Protein AF-A0A2P6QM92-F1 (afdb_monomer_lite)

Radius of gyration: 19.06 Å; chains: 1; bounding box: 44×35×55 Å

Sequence (120 aa):
MAFITDALGQVYQLAPFLLGLIIPDGPPLGATLTAKTEFLVSELLLPVFFFLIGNSVNVFLIDDWTKFAKLQIIILVLFVTKIVGVTVAGLYCKISLKNSLSLSMIMSIYEGYNRAYYLS

Structure (mmCIF, N/CA/C/O backbone):
data_AF-A0A2P6QM92-F1
#
_entry.id   AF-A0A2P6QM92-F1
#
loop_
_atom_site.group_PDB
_atom_site.id
_atom_site.type_symbol
_atom_site.label_atom_id
_atom_site.label_alt_id
_atom_site.label_comp_id
_atom_site.label_asym_id
_atom_site.label_entity_id
_atom_site.label_seq_id
_atom_site.pdbx_PDB_ins_code
_atom_site.Cartn_x
_atom_site.Cartn_y
_atom_site.Cartn_z
_atom_site.occupancy
_atom_site.B_iso_or_equiv
_atom_site.auth_seq_id
_atom_site.auth_comp_id
_atom_site.auth_asym_id
_atom_site.auth_atom_id
_atom_site.pdbx_PDB_model_num
ATOM 1 N N . MET A 1 1 ? 12.246 -26.755 2.055 1.00 48.28 1 MET A N 1
ATOM 2 C CA . MET A 1 1 ? 12.222 -25.284 2.198 1.00 48.28 1 MET A CA 1
ATOM 3 C C . MET A 1 1 ? 10.975 -24.653 1.586 1.00 48.28 1 MET A C 1
ATOM 5 O O . MET A 1 1 ? 10.389 -23.840 2.273 1.00 48.28 1 MET A O 1
ATOM 9 N N . ALA A 1 2 ? 10.493 -25.082 0.409 1.00 55.09 2 ALA A N 1
ATOM 10 C CA . ALA A 1 2 ? 9.234 -24.581 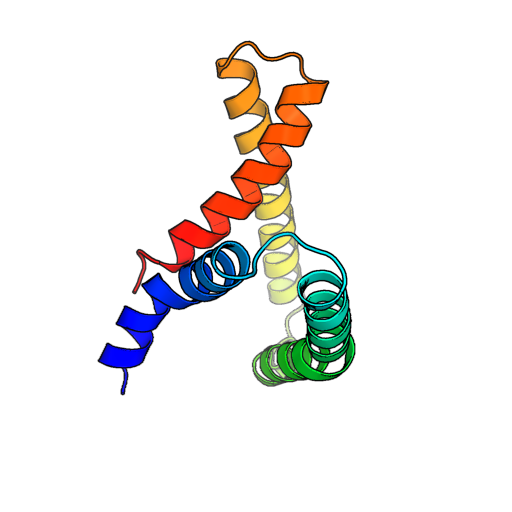-0.175 1.00 55.09 2 ALA A CA 1
ATOM 11 C C . ALA A 1 2 ? 7.991 -24.771 0.725 1.00 55.09 2 ALA A C 1
ATOM 13 O O . ALA A 1 2 ? 7.266 -23.821 0.959 1.00 55.09 2 ALA A O 1
ATOM 14 N N . PHE A 1 3 ? 7.824 -25.939 1.359 1.00 59.09 3 PHE A N 1
ATOM 15 C CA . PHE A 1 3 ? 6.641 -26.232 2.192 1.00 59.09 3 PHE A CA 1
ATOM 16 C C . PHE A 1 3 ? 6.479 -25.319 3.422 1.00 59.09 3 PHE A C 1
ATOM 18 O O . PHE A 1 3 ? 5.369 -25.032 3.856 1.00 59.09 3 PHE A O 1
ATOM 25 N N . ILE A 1 4 ? 7.599 -24.864 3.995 1.00 57.50 4 ILE A N 1
ATOM 26 C CA . ILE A 1 4 ? 7.590 -23.924 5.123 1.00 57.50 4 ILE A CA 1
ATOM 27 C C . ILE A 1 4 ? 7.272 -22.523 4.588 1.00 57.50 4 ILE A C 1
ATOM 29 O O . ILE A 1 4 ? 6.508 -21.804 5.212 1.00 57.50 4 ILE A O 1
ATOM 33 N N . THR A 1 5 ? 7.791 -22.158 3.411 1.00 58.56 5 THR A N 1
ATOM 34 C CA . THR A 1 5 ? 7.496 -20.883 2.742 1.00 58.56 5 THR A CA 1
ATOM 35 C C . THR A 1 5 ? 6.032 -20.761 2.309 1.00 58.56 5 THR A C 1
ATOM 37 O O . THR A 1 5 ? 5.462 -19.699 2.518 1.00 58.56 5 THR A O 1
ATOM 40 N N . ASP A 1 6 ? 5.401 -21.819 1.792 1.00 58.41 6 ASP A N 1
ATOM 41 C CA . ASP A 1 6 ? 3.987 -21.795 1.373 1.00 58.41 6 ASP A CA 1
ATOM 42 C C . ASP A 1 6 ? 3.037 -21.751 2.585 1.00 58.41 6 ASP A C 1
ATOM 44 O O . ASP A 1 6 ? 2.101 -20.952 2.622 1.00 58.41 6 ASP A O 1
ATOM 48 N N . ALA A 1 7 ? 3.340 -22.510 3.649 1.00 60.09 7 ALA A N 1
ATOM 49 C CA . ALA A 1 7 ? 2.600 -22.435 4.912 1.00 60.09 7 ALA A CA 1
ATOM 50 C C . ALA A 1 7 ? 2.773 -21.073 5.614 1.00 60.09 7 ALA A C 1
ATOM 52 O O . ALA A 1 7 ? 1.832 -20.550 6.209 1.00 60.09 7 ALA A O 1
ATOM 53 N N . LEU A 1 8 ? 3.963 -20.469 5.522 1.00 55.72 8 LEU A N 1
ATOM 54 C CA . LEU A 1 8 ? 4.211 -19.098 5.968 1.00 55.72 8 LEU A CA 1
ATOM 55 C C . LEU A 1 8 ? 3.576 -18.066 5.033 1.00 55.72 8 LEU A C 1
ATOM 57 O O . LEU A 1 8 ? 3.242 -16.983 5.502 1.00 55.72 8 LEU A O 1
ATOM 61 N N . GLY A 1 9 ? 3.355 -18.392 3.759 1.00 55.56 9 GLY A N 1
ATOM 62 C CA . GLY A 1 9 ? 2.632 -17.567 2.796 1.00 55.56 9 GLY A CA 1
ATOM 63 C C . GLY A 1 9 ? 1.247 -17.206 3.312 1.00 55.56 9 GLY A C 1
ATOM 64 O O . GLY A 1 9 ? 0.883 -16.043 3.219 1.00 55.56 9 GLY A O 1
ATOM 65 N N . GLN A 1 10 ? 0.567 -18.157 3.973 1.00 56.25 10 GLN A N 1
ATOM 66 C CA . GLN A 1 10 ? -0.698 -17.976 4.699 1.00 56.25 10 GLN A CA 1
ATOM 67 C C . GLN A 1 10 ? -0.579 -17.521 6.167 1.00 56.25 10 GLN A C 1
ATOM 69 O O . GLN A 1 10 ? -1.575 -17.431 6.882 1.00 56.25 10 GLN A O 1
ATOM 74 N N . VAL A 1 11 ? 0.605 -17.221 6.689 1.00 59.09 11 VAL A N 1
ATOM 75 C CA . VAL A 1 11 ? 0.760 -16.754 8.086 1.00 59.09 11 VAL A CA 1
ATOM 76 C C . VAL A 1 11 ? 1.512 -15.423 8.178 1.00 59.09 11 VAL A C 1
ATOM 78 O 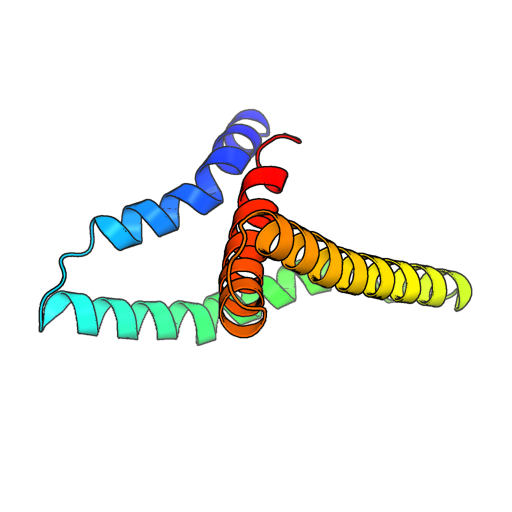O . VAL A 1 11 ? 1.340 -14.697 9.155 1.00 59.09 11 VAL A O 1
ATOM 81 N N . TYR A 1 12 ? 2.245 -15.026 7.134 1.00 63.78 12 TYR A N 1
ATOM 82 C CA . TYR A 1 12 ? 3.075 -13.816 7.049 1.00 63.78 12 TYR A CA 1
ATOM 83 C C . TYR A 1 12 ? 2.347 -12.531 7.440 1.00 63.78 12 TYR A C 1
ATOM 85 O O . TYR A 1 12 ? 2.884 -11.613 8.045 1.00 63.78 12 TYR A O 1
ATOM 93 N N . GLN A 1 13 ? 1.094 -12.483 7.071 1.00 63.97 13 GLN A N 1
ATOM 94 C CA . GLN A 1 13 ? 0.202 -11.359 7.160 1.00 63.97 13 GLN A CA 1
ATOM 95 C C . GLN A 1 13 ? -0.558 -11.448 8.505 1.00 63.97 13 GLN A C 1
ATOM 97 O O . GLN A 1 13 ? -0.796 -10.425 9.152 1.00 63.97 13 GLN A O 1
ATOM 102 N N . LEU A 1 14 ? -0.890 -12.656 8.994 1.00 68.62 14 LEU A N 1
ATOM 103 C CA . LEU A 1 14 ? -1.563 -12.898 10.290 1.00 68.62 14 LEU A CA 1
ATOM 104 C C . LEU A 1 14 ? -0.624 -12.681 11.481 1.00 68.62 14 LEU A C 1
ATOM 106 O O . LEU A 1 14 ? -1.063 -12.232 12.537 1.00 68.62 14 LEU A O 1
ATOM 110 N N . ALA A 1 15 ? 0.669 -12.940 11.308 1.00 70.31 15 ALA A N 1
ATOM 111 C CA . ALA A 1 15 ? 1.692 -12.762 12.330 1.00 70.31 15 ALA A CA 1
ATOM 112 C C . ALA A 1 15 ? 1.795 -11.317 12.869 1.00 70.31 15 ALA A C 1
ATOM 114 O O . ALA A 1 15 ? 1.701 -11.154 14.084 1.00 70.31 15 ALA A O 1
ATOM 115 N N . PRO A 1 16 ? 1.923 -10.256 12.044 1.00 75.44 16 PRO A N 1
ATOM 116 C CA . PRO A 1 16 ? 1.936 -8.879 12.540 1.00 75.44 16 PRO A CA 1
ATOM 117 C C . PRO A 1 16 ? 0.587 -8.445 13.126 1.00 75.44 16 PRO A C 1
ATOM 119 O O . PRO A 1 16 ? 0.566 -7.629 14.044 1.00 75.44 16 PRO A O 1
ATOM 122 N N . PHE A 1 17 ? -0.530 -9.016 12.661 1.00 77.25 17 PHE A N 1
ATOM 123 C CA . PHE A 1 17 ? -1.849 -8.769 13.252 1.00 77.25 17 PHE A CA 1
ATOM 124 C C . PHE A 1 17 ? -1.952 -9.341 14.675 1.00 77.25 17 PHE A C 1
ATOM 126 O O . PHE A 1 17 ? -2.344 -8.635 15.601 1.00 77.25 17 PHE A O 1
ATOM 133 N N . LEU A 1 18 ? -1.539 -10.596 14.871 1.00 80.75 18 LEU A N 1
ATOM 134 C CA . LEU A 1 18 ? -1.505 -11.237 16.188 1.00 80.75 18 LEU A CA 1
ATOM 135 C C . LEU A 1 18 ? -0.481 -10.573 17.115 1.00 80.75 18 LEU A C 1
ATOM 137 O O . LEU A 1 18 ? -0.774 -10.360 18.287 1.00 80.75 18 LEU A O 1
ATOM 141 N N . LEU A 1 19 ? 0.689 -10.197 16.591 1.00 79.00 19 LEU A N 1
ATOM 142 C CA . LEU A 1 19 ? 1.697 -9.440 17.333 1.00 79.00 19 LEU A CA 1
ATOM 143 C C . LEU A 1 19 ? 1.125 -8.096 17.810 1.00 79.00 19 LEU A C 1
ATOM 145 O O . LEU A 1 19 ? 1.288 -7.754 18.975 1.00 79.00 19 LEU A O 1
ATOM 149 N N . GLY A 1 20 ? 0.404 -7.385 16.935 1.00 78.88 20 GLY A N 1
ATOM 150 C CA . GLY A 1 20 ? -0.316 -6.150 17.252 1.00 78.88 20 GLY A CA 1
ATOM 151 C C . GLY A 1 20 ? -1.363 -6.319 18.354 1.00 78.88 20 GLY A C 1
ATOM 152 O O . GLY A 1 20 ? -1.476 -5.457 19.214 1.00 78.88 20 GLY A O 1
ATOM 153 N N . LEU A 1 21 ? -2.086 -7.443 18.360 1.00 80.69 21 LEU A N 1
ATOM 154 C CA . LEU A 1 21 ? -3.131 -7.747 19.345 1.00 80.69 21 LEU A CA 1
ATOM 155 C C . LEU A 1 21 ? -2.576 -8.171 20.717 1.00 80.69 21 LEU A C 1
ATOM 157 O O . LEU A 1 21 ? -3.216 -7.944 21.740 1.00 80.69 21 LEU A O 1
ATOM 161 N N . ILE A 1 22 ? -1.405 -8.815 20.744 1.00 82.62 22 ILE A N 1
ATOM 162 C CA . ILE A 1 22 ? -0.736 -9.252 21.981 1.00 82.62 22 ILE A CA 1
ATOM 163 C C . ILE A 1 22 ? -0.101 -8.065 22.718 1.00 82.62 22 ILE A C 1
ATOM 165 O O . ILE A 1 22 ? 0.105 -8.140 23.931 1.00 82.62 22 ILE A O 1
ATOM 169 N N . ILE A 1 23 ? 0.216 -6.977 22.011 1.00 78.00 23 ILE A N 1
ATOM 170 C CA . ILE A 1 23 ? 0.772 -5.765 22.614 1.00 78.00 23 ILE A CA 1
ATOM 171 C C . ILE A 1 23 ? -0.330 -5.100 23.453 1.00 78.00 23 ILE A C 1
ATOM 173 O O . ILE A 1 23 ? -1.328 -4.649 22.898 1.00 78.00 23 ILE A O 1
ATOM 177 N N . PRO A 1 24 ? -0.181 -5.035 24.788 1.00 74.00 24 PRO A N 1
ATOM 178 C CA . PRO A 1 24 ? -1.206 -4.460 25.642 1.00 74.00 24 PRO A CA 1
ATOM 179 C C . PRO A 1 24 ? -1.308 -2.948 25.411 1.00 74.00 24 PRO A C 1
ATOM 181 O O . PRO A 1 24 ? -0.299 -2.234 25.417 1.00 74.00 24 PRO A O 1
ATOM 184 N N . ASP A 1 25 ? -2.536 -2.455 25.262 1.00 65.62 25 ASP A N 1
ATOM 185 C CA . ASP A 1 25 ? -2.833 -1.027 25.187 1.00 65.62 25 ASP A CA 1
ATOM 186 C C . ASP A 1 25 ? -2.531 -0.358 26.539 1.00 65.62 25 ASP A C 1
ATOM 188 O O . ASP A 1 25 ? -3.300 -0.453 27.497 1.00 65.62 25 ASP A O 1
ATOM 192 N N . GLY A 1 26 ? -1.373 0.302 26.645 1.00 65.88 26 GLY A N 1
ATOM 193 C CA . GLY A 1 26 ? -0.973 0.980 27.878 1.00 65.88 26 GLY A CA 1
ATOM 194 C C . GLY A 1 26 ? 0.300 1.835 27.760 1.00 65.88 26 GLY A C 1
ATOM 195 O O . GLY A 1 26 ? 1.327 1.360 27.257 1.00 65.88 26 GLY A O 1
ATOM 196 N N . PRO A 1 27 ? 0.301 3.084 28.265 1.00 66.25 27 PRO A N 1
ATOM 197 C CA . PRO A 1 27 ? 1.537 3.806 28.582 1.00 66.25 27 PRO A CA 1
ATOM 198 C C . PRO A 1 27 ? 2.238 3.101 29.761 1.00 66.25 27 PRO A C 1
ATOM 200 O O . PRO A 1 27 ? 1.536 2.724 30.700 1.00 66.25 27 PRO A O 1
ATOM 203 N N . PRO A 1 28 ? 3.577 2.914 29.805 1.00 68.31 28 PRO A N 1
ATOM 204 C CA . PRO A 1 28 ? 4.647 3.420 28.931 1.00 68.31 28 PRO A CA 1
ATOM 205 C C . PRO A 1 28 ? 5.221 2.392 27.929 1.00 68.31 28 PRO A C 1
ATOM 207 O O . PRO A 1 28 ? 6.078 2.740 27.115 1.00 68.31 28 PRO A O 1
ATOM 210 N N . LEU A 1 29 ? 4.797 1.126 27.990 1.00 70.94 29 LEU A N 1
ATOM 211 C CA . LEU A 1 29 ? 5.423 0.023 27.247 1.00 70.94 29 LEU A CA 1
ATOM 212 C C . LEU A 1 29 ? 4.951 -0.075 25.791 1.00 70.94 29 LEU A C 1
ATOM 214 O O . LEU A 1 29 ? 5.794 -0.153 24.899 1.00 70.94 29 LEU A O 1
ATOM 218 N N . GLY A 1 30 ? 3.639 -0.017 25.541 1.00 75.31 30 GLY A N 1
ATOM 219 C CA . GLY A 1 30 ? 3.086 -0.148 24.188 1.00 75.31 30 GLY A CA 1
ATOM 220 C C . GLY A 1 30 ? 3.519 1.003 23.281 1.00 75.31 30 GLY A C 1
ATOM 221 O O . GLY A 1 30 ? 4.074 0.779 22.213 1.00 75.31 30 GLY A O 1
ATOM 222 N N . ALA A 1 31 ? 3.387 2.245 23.756 1.00 79.12 31 ALA A N 1
ATOM 223 C CA . ALA A 1 31 ? 3.775 3.434 22.991 1.00 79.12 31 ALA A CA 1
ATOM 224 C C . ALA A 1 31 ? 5.276 3.461 22.641 1.00 79.12 31 ALA A C 1
ATOM 226 O O . ALA A 1 31 ? 5.651 3.798 21.519 1.00 79.12 31 ALA A O 1
ATOM 227 N N . THR A 1 32 ? 6.140 3.063 23.581 1.00 82.88 32 THR A N 1
ATOM 228 C CA . THR A 1 32 ? 7.591 3.013 23.344 1.00 82.88 32 THR A CA 1
ATOM 229 C C . THR A 1 32 ? 7.961 1.895 22.370 1.00 82.88 32 THR A C 1
ATOM 231 O O . THR A 1 32 ? 8.824 2.089 21.512 1.00 82.88 32 THR A O 1
ATOM 234 N N . LEU A 1 33 ? 7.312 0.732 22.475 1.00 82.12 33 LEU A N 1
ATOM 235 C CA . LEU A 1 33 ? 7.548 -0.397 21.577 1.00 82.12 33 LEU A CA 1
ATOM 236 C C . LEU A 1 33 ? 7.065 -0.093 20.155 1.00 82.12 33 LEU A C 1
ATOM 238 O O . LEU A 1 33 ? 7.796 -0.366 19.202 1.00 82.12 33 LEU A O 1
ATOM 242 N N . THR A 1 34 ? 5.897 0.532 20.005 1.00 84.00 34 THR A N 1
ATOM 243 C CA . THR A 1 34 ? 5.380 0.967 18.702 1.00 84.00 34 THR A CA 1
ATOM 244 C C . THR A 1 34 ? 6.317 1.981 18.061 1.00 84.00 34 THR A C 1
ATOM 246 O O . THR A 1 34 ? 6.740 1.761 16.933 1.00 84.00 34 THR A O 1
ATOM 249 N N . ALA A 1 35 ? 6.752 3.013 18.794 1.00 85.88 35 ALA A N 1
ATOM 250 C CA . ALA A 1 35 ? 7.667 4.025 18.262 1.00 85.88 35 ALA A CA 1
ATOM 251 C C . ALA A 1 35 ? 9.010 3.428 17.800 1.00 85.88 35 ALA A C 1
ATOM 253 O O . ALA A 1 35 ? 9.546 3.805 16.758 1.00 85.88 35 ALA A O 1
ATOM 254 N N . LYS A 1 36 ? 9.562 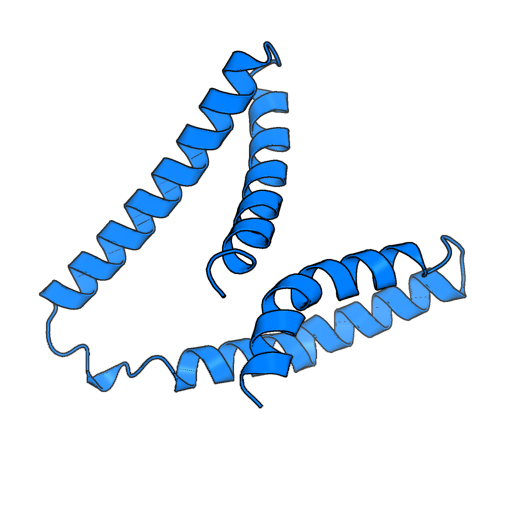2.461 18.546 1.00 87.06 36 LYS A N 1
ATOM 255 C CA . LYS A 1 36 ? 10.790 1.766 18.126 1.00 87.06 36 LYS A CA 1
ATOM 256 C C . LYS A 1 36 ? 10.568 0.844 16.932 1.00 87.06 36 LYS A C 1
ATOM 258 O O . LYS A 1 36 ? 11.436 0.763 16.067 1.00 87.06 36 LYS A O 1
ATOM 263 N N . THR A 1 37 ? 9.429 0.163 16.878 1.00 87.81 37 THR A N 1
ATOM 264 C CA . THR A 1 37 ? 9.086 -0.720 15.757 1.00 87.81 37 THR A CA 1
ATOM 265 C C . THR A 1 37 ? 8.854 0.085 14.484 1.00 87.81 37 THR A C 1
ATOM 267 O O . THR A 1 37 ? 9.384 -0.271 13.441 1.00 87.81 37 THR A O 1
ATOM 270 N N . GLU A 1 38 ? 8.138 1.203 14.570 1.00 87.75 38 GLU A N 1
ATOM 271 C CA . GLU A 1 38 ? 7.898 2.118 13.452 1.00 87.75 38 GLU A CA 1
ATOM 272 C C . GLU A 1 38 ? 9.205 2.699 12.902 1.00 87.75 38 GLU A C 1
ATOM 274 O O . GLU A 1 38 ? 9.398 2.744 11.685 1.00 87.75 38 GLU A O 1
ATOM 279 N N . PHE A 1 39 ? 10.140 3.049 13.792 1.00 90.94 39 PHE A N 1
ATOM 280 C CA . PHE A 1 39 ? 11.481 3.474 13.405 1.00 90.94 39 PHE A CA 1
ATOM 281 C C . PHE A 1 39 ? 12.245 2.360 12.675 1.00 90.94 39 PHE A C 1
ATOM 283 O O . PHE A 1 39 ? 12.779 2.590 11.597 1.00 90.94 39 PHE A O 1
ATOM 290 N N . LEU A 1 40 ? 12.250 1.127 13.195 1.00 92.38 40 LEU A N 1
ATOM 291 C CA . LEU A 1 40 ? 12.893 -0.010 12.518 1.00 92.38 40 LEU A CA 1
ATOM 292 C C . LEU A 1 40 ? 12.252 -0.330 11.161 1.00 92.38 40 LEU A C 1
ATOM 294 O O . LEU A 1 40 ? 12.957 -0.636 10.199 1.00 92.38 40 LEU A O 1
ATOM 298 N N . VAL A 1 41 ? 10.923 -0.267 11.071 1.00 88.94 41 VAL A N 1
ATOM 299 C CA . VAL A 1 41 ? 10.202 -0.527 9.823 1.00 88.94 41 VAL A CA 1
ATOM 300 C C . VAL A 1 41 ? 10.549 0.530 8.783 1.00 88.94 41 VAL A C 1
ATOM 302 O O . VAL A 1 41 ? 10.888 0.172 7.660 1.00 88.94 41 VAL A O 1
ATOM 305 N N . SER A 1 42 ? 10.513 1.807 9.152 1.00 91.06 42 SER A N 1
ATOM 306 C CA . SER A 1 42 ? 10.725 2.905 8.206 1.00 91.06 42 SER A CA 1
ATOM 307 C C . SER A 1 42 ? 12.192 3.056 7.799 1.00 91.06 42 SER A C 1
ATOM 309 O O . SER A 1 42 ? 12.477 3.254 6.620 1.00 91.06 42 SER A O 1
ATOM 311 N N . GLU A 1 43 ? 13.125 2.902 8.742 1.00 94.00 43 GLU A N 1
ATOM 312 C CA . GLU A 1 43 ? 14.554 3.161 8.511 1.00 94.00 43 GLU A CA 1
ATOM 313 C C . GLU A 1 43 ? 15.331 1.940 8.007 1.00 94.00 43 GLU A C 1
ATOM 315 O O . GLU A 1 43 ? 16.338 2.095 7.321 1.00 94.00 43 GLU A O 1
ATOM 320 N N . LEU A 1 44 ? 14.898 0.718 8.336 1.00 93.25 44 LEU A N 1
ATOM 321 C CA . LEU A 1 44 ? 15.626 -0.504 7.978 1.00 93.25 44 LEU A CA 1
ATOM 322 C C . LEU A 1 44 ? 14.809 -1.403 7.052 1.00 93.25 44 LEU A C 1
ATOM 324 O O . LEU A 1 44 ? 15.283 -1.801 5.989 1.00 93.25 44 LEU A O 1
ATOM 328 N N . LEU A 1 45 ? 13.580 -1.738 7.443 1.00 86.88 45 LEU A N 1
ATOM 329 C CA . LEU A 1 45 ? 12.808 -2.762 6.740 1.00 86.88 45 LEU A CA 1
ATOM 330 C C . LEU A 1 45 ? 12.295 -2.266 5.381 1.00 86.88 45 LEU A C 1
ATOM 332 O O . LEU A 1 45 ? 12.361 -3.000 4.399 1.00 86.88 45 LEU A O 1
ATOM 336 N N . LEU A 1 46 ? 11.842 -1.013 5.311 1.00 90.69 46 LEU A N 1
ATOM 337 C CA . LEU A 1 46 ? 11.349 -0.370 4.097 1.00 90.69 46 LEU A CA 1
ATOM 338 C C . LEU A 1 46 ? 12.433 -0.243 3.007 1.00 90.69 46 LEU A C 1
ATOM 340 O O . LEU A 1 46 ? 12.182 -0.70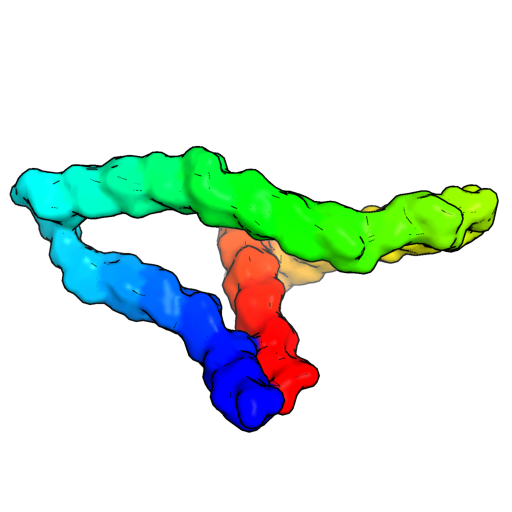2 1.889 1.00 90.69 46 LEU A O 1
ATOM 344 N N . PRO A 1 47 ? 13.640 0.300 3.272 1.00 88.25 47 PRO A N 1
ATOM 345 C CA . PRO A 1 47 ? 14.685 0.366 2.251 1.00 88.25 47 PRO A CA 1
ATOM 346 C C . PRO A 1 47 ? 15.183 -1.018 1.823 1.00 88.25 47 PRO A C 1
ATOM 348 O O . PRO A 1 47 ? 15.404 -1.239 0.632 1.00 88.25 47 PRO A O 1
ATOM 351 N N . VAL A 1 48 ? 15.295 -1.979 2.747 1.00 90.62 48 VAL A N 1
ATOM 352 C CA . VAL A 1 48 ? 15.658 -3.365 2.404 1.00 90.62 48 VAL A CA 1
ATOM 353 C C . VAL A 1 48 ? 14.586 -4.010 1.521 1.00 90.62 48 VAL A C 1
ATOM 355 O O . VAL A 1 48 ? 14.916 -4.667 0.535 1.00 90.62 48 VAL A O 1
ATOM 358 N N . PHE A 1 49 ? 13.305 -3.785 1.812 1.00 86.25 49 PHE A N 1
ATOM 359 C CA . PHE A 1 49 ? 12.198 -4.275 0.992 1.00 86.25 49 PHE A CA 1
ATOM 360 C C . PHE A 1 49 ? 12.238 -3.698 -0.429 1.00 86.25 49 PHE A C 1
ATOM 362 O O . PHE A 1 49 ? 12.155 -4.447 -1.405 1.00 86.25 49 PHE A O 1
ATOM 369 N N . PHE A 1 50 ? 12.451 -2.385 -0.559 1.00 87.44 50 PHE A N 1
ATOM 370 C CA . PHE A 1 50 ? 12.631 -1.745 -1.863 1.00 87.44 50 PHE A CA 1
ATOM 371 C C . PHE A 1 50 ? 13.854 -2.273 -2.610 1.00 87.44 50 PHE A C 1
ATOM 373 O O . PHE A 1 50 ? 13.777 -2.470 -3.821 1.00 87.44 50 PHE A O 1
ATOM 380 N N . PHE A 1 51 ? 14.956 -2.546 -1.913 1.00 90.06 51 PHE A N 1
ATOM 381 C CA . PHE A 1 51 ? 16.150 -3.130 -2.516 1.00 90.06 51 PHE A CA 1
ATOM 382 C C . PHE A 1 51 ? 15.890 -4.544 -3.052 1.00 90.06 51 PHE A C 1
ATOM 384 O O . PHE A 1 51 ? 16.263 -4.843 -4.183 1.00 90.06 51 PHE A O 1
ATOM 391 N N . LEU A 1 52 ? 15.200 -5.400 -2.293 1.00 84.69 52 LEU A N 1
ATOM 392 C CA . LEU A 1 52 ? 14.854 -6.758 -2.729 1.00 84.69 52 LEU A CA 1
ATOM 393 C C . LEU A 1 52 ? 13.929 -6.756 -3.958 1.00 84.69 52 LEU A C 1
ATOM 395 O O . LEU A 1 52 ? 14.145 -7.525 -4.901 1.00 84.69 52 LEU A O 1
ATOM 399 N N . ILE A 1 53 ? 12.929 -5.868 -3.973 1.00 81.94 53 ILE A N 1
ATOM 400 C CA . ILE A 1 53 ? 12.039 -5.687 -5.128 1.00 81.94 53 ILE A CA 1
ATOM 401 C C . ILE A 1 53 ? 12.826 -5.130 -6.312 1.00 81.94 53 ILE A C 1
ATOM 403 O O . ILE A 1 53 ? 12.766 -5.693 -7.401 1.00 81.94 53 ILE A O 1
ATOM 407 N N . GLY A 1 54 ? 13.597 -4.063 -6.102 1.00 80.38 54 GLY A N 1
ATOM 408 C CA . GLY A 1 54 ? 14.391 -3.411 -7.140 1.00 80.38 54 GLY A CA 1
ATOM 409 C C . GLY A 1 54 ? 15.421 -4.346 -7.768 1.00 80.38 54 GLY A C 1
ATOM 410 O O . GLY A 1 54 ? 15.575 -4.351 -8.982 1.00 80.38 54 GLY A O 1
ATOM 411 N N . ASN A 1 55 ? 16.054 -5.207 -6.970 1.00 78.44 55 ASN A N 1
ATOM 412 C CA . ASN A 1 55 ? 16.997 -6.214 -7.453 1.00 78.44 55 ASN A CA 1
ATOM 413 C C . ASN A 1 55 ? 16.316 -7.315 -8.286 1.00 78.44 55 ASN A C 1
ATOM 415 O O . ASN A 1 55 ? 16.930 -7.884 -9.185 1.00 78.44 55 ASN A O 1
ATOM 419 N N . SER A 1 56 ? 15.047 -7.616 -8.005 1.00 72.31 56 SER A N 1
ATOM 420 C CA . SER A 1 56 ? 14.260 -8.584 -8.781 1.00 72.31 56 SER A CA 1
ATOM 421 C C . SER A 1 56 ? 13.705 -7.982 -10.080 1.00 72.31 56 SER A C 1
ATOM 423 O O . SER A 1 56 ? 13.401 -8.710 -11.026 1.00 72.31 56 SER A O 1
ATOM 425 N N . VAL A 1 57 ? 13.581 -6.653 -10.151 1.00 75.44 57 VAL A N 1
ATOM 426 C CA . VAL A 1 57 ? 13.114 -5.931 -11.337 1.00 75.44 57 VAL A CA 1
ATOM 427 C C . VAL A 1 57 ? 14.309 -5.614 -12.232 1.00 75.44 57 VAL A C 1
ATOM 429 O O . VAL A 1 57 ? 15.014 -4.623 -12.062 1.00 75.44 57 VAL A O 1
ATOM 432 N N . ASN A 1 58 ? 14.536 -6.464 -13.231 1.00 69.44 58 ASN A N 1
ATOM 433 C CA . ASN A 1 58 ? 15.600 -6.243 -14.201 1.00 69.44 58 ASN A CA 1
ATOM 434 C C . ASN A 1 58 ? 15.196 -5.152 -15.212 1.00 69.44 58 ASN A C 1
ATOM 436 O O . ASN A 1 58 ? 14.553 -5.419 -16.228 1.00 69.44 58 ASN A O 1
ATOM 440 N N . VAL A 1 59 ? 15.563 -3.905 -14.908 1.00 64.88 59 VAL A N 1
ATOM 441 C CA . VAL A 1 59 ? 15.227 -2.716 -15.712 1.00 64.88 59 VAL A CA 1
ATOM 442 C C . VAL A 1 59 ? 15.906 -2.738 -17.090 1.00 64.88 59 VAL A C 1
ATOM 444 O O . VAL A 1 59 ? 15.404 -2.137 -18.031 1.00 64.88 59 VAL A O 1
ATOM 447 N N . PHE A 1 60 ? 17.000 -3.489 -17.249 1.00 65.12 60 PHE A N 1
ATOM 448 C CA . PHE A 1 60 ? 17.729 -3.616 -18.518 1.00 65.12 60 PHE A CA 1
ATOM 449 C C . PHE A 1 60 ? 17.041 -4.537 -19.538 1.00 65.12 60 PHE A C 1
ATOM 451 O O . PHE A 1 60 ? 17.395 -4.527 -20.710 1.00 65.12 60 PHE A O 1
ATOM 458 N N . LEU A 1 61 ? 16.037 -5.318 -19.120 1.00 61.62 61 LEU A N 1
ATOM 459 C CA . LEU A 1 61 ? 15.170 -6.094 -20.020 1.00 61.62 61 LEU A CA 1
ATOM 460 C C . LEU A 1 61 ? 14.018 -5.254 -20.610 1.00 61.62 61 LEU A C 1
ATOM 462 O O . LEU A 1 61 ? 13.276 -5.742 -21.468 1.00 61.62 61 LEU A O 1
ATOM 466 N N . ILE A 1 62 ? 13.859 -4.001 -20.164 1.00 60.69 62 ILE A N 1
ATOM 467 C CA . ILE A 1 62 ? 12.904 -3.020 -20.699 1.00 60.69 62 ILE A CA 1
ATOM 468 C C . ILE A 1 62 ? 13.582 -2.257 -21.847 1.00 60.69 62 ILE A C 1
ATOM 470 O O . ILE A 1 62 ? 13.833 -1.063 -21.777 1.00 60.69 62 ILE A O 1
ATOM 474 N N . ASP A 1 63 ? 13.904 -2.972 -22.921 1.00 65.88 63 ASP A N 1
ATOM 475 C CA . ASP A 1 63 ? 14.307 -2.350 -24.194 1.00 65.88 63 ASP A CA 1
ATOM 476 C C . ASP A 1 63 ? 13.061 -2.024 -25.053 1.00 65.88 63 ASP A C 1
ATOM 478 O O . ASP A 1 63 ? 13.009 -1.057 -25.808 1.00 65.88 63 ASP A O 1
ATOM 482 N N . ASP A 1 64 ? 11.971 -2.776 -24.845 1.00 72.88 64 ASP A N 1
ATOM 483 C CA . ASP A 1 64 ? 10.693 -2.600 -25.535 1.00 72.88 64 ASP A CA 1
ATOM 484 C C . ASP A 1 64 ? 9.769 -1.595 -24.823 1.00 72.88 64 ASP A C 1
ATOM 486 O O . ASP A 1 64 ? 9.098 -1.926 -23.833 1.00 72.88 64 ASP A O 1
ATOM 490 N N . TRP A 1 65 ? 9.593 -0.408 -25.414 1.00 74.88 65 TRP A N 1
ATOM 491 C CA . TRP A 1 65 ? 8.573 0.579 -25.011 1.00 74.88 65 TRP A CA 1
ATOM 492 C C . TRP A 1 65 ? 7.161 -0.032 -24.915 1.00 74.88 65 TRP A C 1
ATOM 494 O O . TRP A 1 65 ? 6.341 0.341 -24.074 1.00 74.88 65 TRP A O 1
ATOM 504 N N . THR A 1 66 ? 6.879 -1.046 -25.737 1.00 76.00 66 THR A N 1
ATOM 505 C CA . THR A 1 66 ? 5.602 -1.767 -25.748 1.00 76.00 66 THR A CA 1
ATOM 506 C C . THR A 1 66 ? 5.374 -2.604 -24.484 1.00 76.00 66 THR A C 1
ATOM 508 O O . THR A 1 66 ? 4.232 -2.731 -24.039 1.00 76.00 66 THR A O 1
ATOM 511 N N . LYS A 1 67 ? 6.423 -3.176 -23.876 1.00 77.44 67 LYS A N 1
ATOM 512 C CA . LYS A 1 67 ? 6.298 -3.942 -22.620 1.00 77.44 67 LYS A CA 1
ATOM 513 C C . LYS A 1 67 ? 6.073 -3.015 -21.431 1.00 77.44 67 LYS A C 1
ATOM 515 O O . LYS A 1 67 ? 5.227 -3.310 -20.588 1.00 77.44 67 LYS A O 1
ATOM 520 N N . PHE A 1 68 ? 6.751 -1.870 -21.423 1.00 78.50 68 PHE A N 1
ATOM 521 C CA . PHE A 1 68 ? 6.528 -0.821 -20.432 1.00 78.50 68 PHE A CA 1
ATOM 522 C C . PHE A 1 68 ? 5.094 -0.273 -20.499 1.00 78.50 68 PHE A C 1
ATOM 524 O O . PHE A 1 68 ? 4.398 -0.233 -19.486 1.00 78.50 68 PHE A O 1
ATOM 531 N N . ALA A 1 69 ? 4.600 0.039 -21.702 1.00 81.38 69 ALA A N 1
ATOM 532 C CA . ALA A 1 69 ? 3.224 0.495 -21.895 1.00 81.38 69 ALA A CA 1
ATOM 533 C C . ALA A 1 69 ? 2.186 -0.544 -21.429 1.00 81.38 69 ALA A C 1
ATOM 535 O O . ALA A 1 69 ? 1.202 -0.187 -20.782 1.00 81.38 69 ALA A O 1
ATOM 536 N N . LYS A 1 70 ? 2.413 -1.840 -21.696 1.00 80.12 70 LYS A N 1
ATOM 537 C CA . LYS A 1 70 ? 1.540 -2.919 -21.201 1.00 80.12 70 LYS A CA 1
ATOM 538 C C . LYS A 1 70 ? 1.527 -2.994 -19.673 1.00 80.12 70 LYS A C 1
ATOM 540 O O . LYS A 1 70 ? 0.447 -3.084 -19.097 1.00 80.12 70 LYS A O 1
ATOM 545 N N . LEU A 1 71 ? 2.689 -2.916 -19.021 1.00 82.06 71 LEU A N 1
ATOM 546 C CA . LEU A 1 71 ? 2.777 -2.872 -17.556 1.00 82.06 71 LEU A CA 1
ATOM 547 C C . LEU A 1 71 ? 2.013 -1.673 -16.983 1.00 82.06 71 LEU A C 1
ATOM 549 O O . LEU A 1 71 ? 1.198 -1.846 -16.080 1.00 82.06 71 LEU A O 1
ATOM 553 N N . GLN A 1 72 ? 2.206 -0.485 -17.558 1.00 83.00 72 GLN A N 1
ATOM 554 C CA . GLN A 1 72 ? 1.532 0.739 -17.125 1.00 83.00 72 GLN A CA 1
ATOM 555 C C . GLN A 1 72 ? 0.002 0.629 -17.228 1.00 83.00 72 GLN A C 1
ATOM 557 O O . GLN A 1 72 ? -0.716 1.013 -16.304 1.00 83.00 72 GLN A O 1
ATOM 562 N N . ILE A 1 73 ? -0.503 0.071 -18.333 1.00 84.25 73 ILE A N 1
ATOM 563 C CA . ILE A 1 73 ? -1.941 -0.141 -18.540 1.00 84.25 73 ILE A CA 1
ATOM 564 C C . ILE A 1 73 ? -2.489 -1.148 -17.528 1.00 84.25 73 ILE A C 1
ATOM 566 O O . ILE A 1 73 ? -3.536 -0.901 -16.937 1.00 84.25 73 ILE A O 1
ATOM 570 N N . ILE A 1 74 ? -1.782 -2.255 -17.289 1.00 85.44 74 ILE A N 1
ATOM 571 C CA . ILE A 1 74 ? -2.189 -3.265 -16.304 1.00 85.44 74 ILE A CA 1
ATOM 572 C C . ILE A 1 74 ? -2.286 -2.630 -14.910 1.00 85.44 74 ILE A C 1
ATOM 574 O O . ILE A 1 74 ? -3.312 -2.780 -14.250 1.00 85.44 74 ILE A O 1
ATOM 578 N N . ILE A 1 75 ? -1.284 -1.852 -14.490 1.00 85.25 75 ILE A N 1
ATOM 579 C CA . ILE A 1 75 ? -1.284 -1.156 -13.193 1.00 85.25 75 ILE A CA 1
ATOM 580 C C . ILE A 1 75 ? -2.482 -0.200 -13.080 1.00 85.25 75 ILE A C 1
ATOM 582 O O . ILE A 1 75 ? -3.191 -0.224 -12.073 1.00 85.25 75 ILE A O 1
ATOM 586 N N . LEU A 1 76 ? -2.751 0.596 -14.120 1.00 87.81 76 LEU A N 1
ATOM 587 C CA . LEU A 1 76 ? -3.896 1.509 -14.156 1.00 87.81 76 LEU A CA 1
ATOM 588 C C . LEU A 1 76 ? -5.234 0.770 -14.067 1.00 87.81 76 LEU A C 1
ATOM 590 O O . LEU A 1 76 ? -6.095 1.152 -13.277 1.00 87.81 76 LEU A O 1
ATOM 594 N N . VAL A 1 77 ? -5.413 -0.298 -14.843 1.00 85.62 77 VAL A N 1
ATOM 595 C CA . VAL A 1 77 ? -6.653 -1.086 -14.843 1.00 85.62 77 VAL A CA 1
ATOM 596 C C . VAL A 1 77 ? -6.867 -1.763 -13.494 1.00 85.62 77 VAL A C 1
ATOM 598 O O . VAL A 1 77 ? -7.987 -1.742 -12.982 1.00 85.62 77 VAL A O 1
ATOM 601 N N . LEU A 1 78 ? -5.815 -2.307 -12.875 1.00 82.88 78 LEU A N 1
ATOM 602 C CA . LEU A 1 78 ? -5.889 -2.857 -11.520 1.00 82.88 78 LEU A CA 1
ATOM 603 C C . LEU A 1 78 ? -6.295 -1.787 -10.506 1.00 82.88 78 LEU A C 1
ATOM 605 O O . LEU A 1 78 ? -7.168 -2.037 -9.678 1.00 82.88 78 LEU A O 1
ATOM 609 N N . PHE A 1 79 ? -5.712 -0.593 -10.594 1.00 79.88 79 PHE A N 1
ATOM 610 C CA . PHE A 1 79 ? -6.033 0.513 -9.699 1.00 79.88 79 PHE A CA 1
ATOM 611 C C . PHE A 1 79 ? -7.498 0.951 -9.833 1.00 79.88 79 PHE A C 1
ATOM 613 O O . PHE A 1 79 ? -8.216 1.044 -8.836 1.00 79.88 79 PHE A O 1
ATOM 620 N N . VAL A 1 80 ? -7.976 1.132 -11.066 1.00 83.06 80 VAL A N 1
ATOM 621 C CA . VAL A 1 80 ? -9.369 1.506 -11.348 1.00 83.06 80 VAL A CA 1
ATOM 622 C C . VAL A 1 80 ? -10.331 0.411 -10.895 1.00 83.06 80 VAL A C 1
ATOM 624 O O . VAL A 1 80 ? -11.309 0.701 -10.212 1.00 83.06 80 VAL A O 1
ATOM 627 N N . THR A 1 81 ? -10.036 -0.851 -11.203 1.00 79.81 81 THR A N 1
ATOM 628 C CA . THR A 1 81 ? -10.872 -1.994 -10.801 1.00 79.81 81 THR A CA 1
ATOM 629 C C . THR A 1 81 ? -10.968 -2.100 -9.286 1.00 79.81 81 THR A C 1
ATOM 631 O O . THR A 1 81 ? -12.046 -2.341 -8.752 1.00 79.81 81 THR A O 1
ATOM 634 N N . LYS A 1 82 ? -9.861 -1.870 -8.579 1.00 70.12 82 LYS A N 1
ATOM 635 C CA . LYS A 1 82 ? -9.807 -1.904 -7.120 1.00 70.12 82 LYS A CA 1
ATOM 636 C C . LYS A 1 82 ? -10.649 -0.783 -6.498 1.00 70.12 82 LYS A C 1
ATOM 638 O O . LYS A 1 82 ? -11.404 -1.026 -5.563 1.00 70.12 82 LYS A O 1
ATOM 643 N N . ILE A 1 83 ? -10.600 0.423 -7.062 1.00 72.12 83 ILE A N 1
ATOM 644 C CA . ILE A 1 83 ? -11.428 1.550 -6.606 1.00 72.12 83 ILE A CA 1
ATOM 645 C C . ILE A 1 83 ? -12.911 1.295 -6.891 1.00 72.12 83 ILE A C 1
ATOM 647 O O . ILE A 1 83 ? -13.745 1.436 -5.994 1.00 72.12 83 ILE A O 1
ATOM 651 N N . VAL A 1 84 ? -13.247 0.900 -8.120 1.00 78.00 84 VAL A N 1
ATOM 652 C CA . VAL A 1 84 ? -14.633 0.692 -8.563 1.00 78.00 84 VAL A CA 1
ATOM 653 C C . VAL A 1 84 ? -15.257 -0.510 -7.864 1.00 78.00 84 VAL A C 1
ATOM 655 O O . VAL A 1 84 ? -16.361 -0.400 -7.342 1.00 78.00 84 VAL A O 1
ATOM 658 N N . GLY A 1 85 ? -14.549 -1.637 -7.792 1.00 71.88 85 GLY A N 1
ATOM 659 C CA . GLY A 1 85 ? -15.047 -2.863 -7.174 1.00 71.88 85 GLY A CA 1
ATOM 660 C C . GLY A 1 85 ? -15.461 -2.634 -5.729 1.00 71.88 85 GLY A C 1
ATOM 661 O O . GLY A 1 85 ? -16.547 -3.044 -5.319 1.00 71.88 85 GLY A O 1
ATOM 662 N N . VAL A 1 86 ? -14.655 -1.887 -4.978 1.00 64.44 86 VAL A N 1
ATOM 663 C CA . VAL A 1 86 ? -14.951 -1.704 -3.566 1.00 64.44 86 VAL A CA 1
ATOM 664 C C . VAL A 1 86 ? -15.935 -0.546 -3.306 1.00 64.44 86 VAL A C 1
ATOM 666 O O . VAL A 1 86 ? -16.742 -0.603 -2.376 1.00 64.44 86 VAL A O 1
ATOM 669 N N . THR A 1 87 ? -16.013 0.454 -4.192 1.00 62.19 87 THR A N 1
ATOM 670 C CA . THR A 1 87 ? -17.088 1.465 -4.129 1.00 62.19 87 THR A CA 1
ATOM 671 C C . THR A 1 87 ? -18.457 0.911 -4.573 1.00 62.19 87 THR A C 1
ATOM 673 O O . THR A 1 87 ? -19.467 1.263 -3.965 1.00 62.19 87 THR A O 1
ATOM 676 N N . VAL A 1 88 ? -18.514 -0.049 -5.506 1.00 65.94 88 VAL A N 1
ATOM 677 C CA . VAL A 1 88 ? -19.744 -0.801 -5.843 1.00 65.94 88 VAL A CA 1
ATOM 678 C C . VAL A 1 88 ? -20.167 -1.730 -4.699 1.00 65.94 88 VAL A C 1
ATOM 680 O O . VAL A 1 88 ? -21.345 -1.748 -4.338 1.00 65.94 88 VAL A O 1
ATOM 683 N N . ALA A 1 89 ? -19.231 -2.454 -4.077 1.00 61.12 89 ALA A N 1
ATOM 684 C CA . ALA A 1 89 ? -19.531 -3.329 -2.941 1.00 61.12 89 ALA A CA 1
ATOM 685 C C . ALA A 1 89 ? -20.131 -2.561 -1.747 1.00 61.12 89 ALA A C 1
ATOM 687 O O . ALA A 1 89 ? -21.104 -3.010 -1.141 1.00 61.12 89 ALA A O 1
ATOM 688 N N . GLY A 1 90 ? -19.610 -1.371 -1.432 1.00 56.88 90 GLY A N 1
ATOM 689 C CA . GLY A 1 90 ? -20.166 -0.566 -0.345 1.00 56.88 90 GLY A CA 1
ATOM 690 C C . GLY A 1 90 ? -21.482 0.158 -0.693 1.00 56.88 90 GLY A C 1
ATOM 691 O O . GLY A 1 90 ? -22.290 0.400 0.207 1.00 56.88 90 GLY A O 1
ATOM 692 N N . LEU A 1 91 ? -21.770 0.396 -1.982 1.00 60.34 91 LEU A N 1
ATOM 693 C CA . LEU A 1 91 ? -23.088 0.844 -2.459 1.00 60.34 91 LEU A CA 1
ATOM 694 C C . LEU A 1 91 ? -24.171 -0.236 -2.279 1.00 60.34 91 LEU A C 1
ATOM 696 O O . LEU A 1 91 ? -25.284 0.087 -1.860 1.00 60.34 91 LEU A O 1
ATOM 700 N N . TYR A 1 92 ? -23.847 -1.514 -2.519 1.00 58.22 92 TYR A N 1
ATOM 701 C CA . TYR A 1 92 ? -24.771 -2.640 -2.294 1.00 58.22 92 TYR A CA 1
ATOM 702 C C . TYR A 1 92 ? -25.155 -2.819 -0.812 1.00 58.22 92 TYR A C 1
ATOM 704 O O . TYR A 1 92 ? -26.277 -3.228 -0.517 1.00 58.22 92 TYR A O 1
ATOM 712 N N . CYS A 1 93 ? -24.285 -2.427 0.125 1.00 57.34 93 CYS A N 1
ATOM 713 C CA . CYS A 1 93 ? -24.566 -2.436 1.568 1.00 57.34 93 CYS A CA 1
ATOM 714 C C . CYS A 1 93 ? -25.362 -1.215 2.077 1.00 57.34 93 CYS A C 1
ATOM 716 O O . CYS A 1 93 ? -25.569 -1.092 3.284 1.00 57.34 93 CYS A O 1
ATOM 718 N N . LYS A 1 94 ? -25.851 -0.327 1.192 1.00 56.00 94 LYS A N 1
ATOM 719 C CA . LYS A 1 94 ? -26.744 0.803 1.540 1.00 56.00 94 LYS A CA 1
ATOM 720 C C . LYS A 1 94 ? -26.118 1.837 2.498 1.00 56.00 94 LYS A C 1
ATOM 722 O O . LYS A 1 94 ? -26.823 2.530 3.231 1.00 56.00 94 LYS A O 1
ATOM 727 N N . ILE A 1 95 ? -24.791 1.961 2.468 1.00 55.28 95 ILE A N 1
ATOM 728 C CA . ILE A 1 95 ? -24.004 2.935 3.236 1.00 55.28 95 ILE A CA 1
ATOM 729 C C . ILE A 1 95 ? -23.770 4.176 2.354 1.00 55.28 95 ILE A C 1
ATOM 731 O O . ILE A 1 95 ? -23.462 4.050 1.172 1.00 55.28 95 ILE A O 1
ATOM 735 N N . SER A 1 96 ? -23.917 5.389 2.907 1.0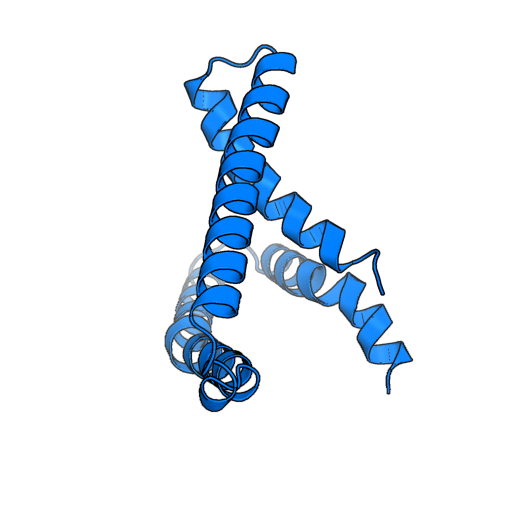0 51.97 96 SER A N 1
ATOM 736 C CA . SER A 1 96 ? -23.677 6.647 2.172 1.00 51.97 96 SER A CA 1
ATOM 737 C C . SER A 1 96 ? -22.288 6.654 1.512 1.00 51.97 96 SER A C 1
ATOM 739 O O . SER A 1 96 ? -21.314 6.226 2.137 1.00 51.97 96 SER A O 1
ATOM 741 N N . LEU A 1 97 ? -22.183 7.159 0.272 1.00 54.38 97 LEU A N 1
ATOM 742 C CA . LEU A 1 97 ? -20.984 7.093 -0.591 1.00 54.38 97 LEU A CA 1
ATOM 743 C C . LEU A 1 97 ? -19.673 7.457 0.127 1.00 54.38 97 LEU A C 1
ATOM 745 O O . LEU A 1 97 ? -18.641 6.845 -0.127 1.00 54.38 97 LEU A O 1
ATOM 749 N N . LYS A 1 98 ? -19.712 8.408 1.066 1.00 58.12 98 LYS A N 1
ATOM 750 C CA . LYS A 1 98 ? -18.545 8.832 1.857 1.00 58.12 98 LYS A CA 1
ATOM 751 C C . LYS A 1 98 ? -18.030 7.768 2.837 1.00 58.12 98 LYS A C 1
ATOM 753 O O . LYS A 1 98 ? -16.822 7.615 2.969 1.00 58.12 98 LYS A O 1
ATOM 758 N N . ASN A 1 99 ? -18.920 7.014 3.482 1.00 56.19 99 ASN A N 1
ATOM 759 C CA . ASN A 1 99 ? -18.558 5.948 4.426 1.00 56.19 99 ASN A CA 1
ATOM 760 C C . ASN A 1 99 ? -18.300 4.622 3.695 1.00 56.19 99 ASN A C 1
ATOM 762 O O . ASN A 1 99 ? -17.496 3.803 4.127 1.00 56.19 99 ASN A O 1
ATOM 766 N N . SER A 1 100 ? -18.959 4.434 2.551 1.00 47.72 100 SER A N 1
ATOM 767 C CA . SER A 1 100 ? -18.695 3.324 1.644 1.00 47.72 100 SER A CA 1
ATOM 768 C C . SER A 1 100 ? -17.298 3.420 1.036 1.00 47.72 100 SER A C 1
ATOM 770 O O . SER A 1 100 ? -16.675 2.384 0.858 1.00 47.72 100 SER A O 1
ATOM 772 N N . LEU A 1 101 ? -16.800 4.620 0.713 1.00 55.69 101 LEU A N 1
ATOM 773 C CA . LEU A 1 101 ? -15.477 4.807 0.110 1.00 55.69 101 LEU A CA 1
ATOM 774 C C . LEU A 1 101 ? -14.338 4.606 1.124 1.00 55.69 101 LEU A C 1
ATOM 776 O O . LEU A 1 101 ? -13.315 4.023 0.776 1.00 55.69 101 LEU A O 1
ATOM 780 N N . SER A 1 102 ? -14.532 4.998 2.387 1.00 57.31 102 SER A N 1
ATOM 781 C CA . SER A 1 102 ? -13.569 4.731 3.466 1.00 57.31 102 SER A CA 1
ATOM 782 C C . SER A 1 102 ? -13.529 3.253 3.866 1.00 57.31 102 SER A C 1
ATOM 784 O O . SER A 1 102 ? -12.445 2.677 3.962 1.00 57.31 102 SER A O 1
ATOM 786 N N . LEU A 1 103 ? -14.692 2.604 4.013 1.00 58.66 103 LEU A N 1
ATOM 787 C CA . LEU A 1 103 ? -14.772 1.155 4.233 1.00 58.66 103 LEU A CA 1
ATOM 788 C C . LEU A 1 103 ? -14.180 0.387 3.048 1.00 58.66 103 LEU A C 1
ATOM 790 O O . LEU A 1 103 ? -13.492 -0.614 3.220 1.00 58.66 103 LEU A O 1
ATOM 794 N N . SER A 1 104 ? -14.406 0.905 1.844 1.00 53.88 104 SER A N 1
ATOM 795 C CA . SER A 1 104 ? -13.883 0.346 0.613 1.00 53.88 104 SER A CA 1
ATOM 796 C C . SER A 1 104 ? -12.359 0.365 0.563 1.00 53.88 104 SER A C 1
ATOM 798 O O . SER A 1 104 ? -11.714 -0.650 0.307 1.00 53.88 104 SER A O 1
ATOM 800 N N . MET A 1 105 ? -11.759 1.488 0.940 1.00 57.78 105 MET A N 1
ATOM 801 C CA . MET A 1 105 ? -10.311 1.596 1.078 1.00 57.78 105 MET A CA 1
ATOM 802 C C . MET A 1 105 ? -9.746 0.571 2.075 1.00 57.78 105 MET A C 1
ATOM 804 O O . MET A 1 105 ? -8.761 -0.095 1.764 1.00 57.78 105 MET A O 1
ATOM 808 N N . ILE A 1 106 ? -10.403 0.377 3.224 1.00 69.31 106 ILE A N 1
ATOM 809 C CA . ILE A 1 106 ? -9.991 -0.589 4.258 1.00 69.31 106 ILE A CA 1
ATOM 810 C C . ILE A 1 106 ? -10.120 -2.040 3.764 1.00 69.31 106 ILE A C 1
ATOM 812 O O . ILE A 1 106 ? -9.201 -2.843 3.923 1.00 69.31 106 ILE A O 1
ATOM 816 N N . MET A 1 107 ? -11.230 -2.386 3.116 1.00 61.44 107 MET A N 1
ATOM 817 C CA . MET A 1 107 ? -11.510 -3.757 2.677 1.00 61.44 107 MET A CA 1
ATOM 818 C C . MET A 1 107 ? -10.623 -4.175 1.497 1.00 61.44 107 MET A C 1
ATOM 820 O O . MET A 1 107 ? -10.153 -5.308 1.431 1.00 61.44 107 MET A O 1
ATOM 824 N N . SER A 1 108 ? -10.283 -3.225 0.624 1.00 58.56 108 SER A N 1
ATOM 825 C CA . SER A 1 108 ? -9.337 -3.436 -0.473 1.00 58.56 108 SER A CA 1
ATOM 826 C C . SER A 1 108 ? -7.893 -3.681 -0.008 1.00 58.56 108 SER A C 1
ATOM 828 O O . SER A 1 108 ? -7.076 -4.256 -0.737 1.00 58.56 108 SER A O 1
ATOM 830 N N . ILE A 1 109 ? -7.555 -3.238 1.204 1.00 58.72 109 ILE A N 1
ATOM 831 C CA . ILE A 1 109 ? -6.276 -3.533 1.860 1.00 58.72 109 ILE A CA 1
ATOM 832 C C . ILE A 1 109 ? -6.311 -4.947 2.471 1.00 58.72 109 ILE A C 1
ATOM 834 O O . ILE A 1 109 ? -5.318 -5.665 2.390 1.00 58.72 109 ILE A O 1
ATOM 838 N N . TYR A 1 110 ? -7.466 -5.391 2.975 1.00 63.72 110 TYR A N 1
ATOM 839 C CA . TYR A 1 110 ? -7.648 -6.714 3.590 1.00 63.72 110 TYR A CA 1
ATOM 840 C C . TYR A 1 110 ? -7.794 -7.871 2.576 1.00 63.72 110 TYR A C 1
ATOM 842 O O . TYR A 1 110 ? -7.380 -8.999 2.830 1.00 63.72 110 TYR A O 1
ATOM 850 N N . GLU A 1 111 ? -8.349 -7.620 1.390 1.00 54.56 111 GLU A N 1
ATOM 851 C CA . GLU A 1 111 ? -8.496 -8.652 0.351 1.00 54.56 111 GLU A CA 1
ATOM 852 C C . GLU A 1 111 ? -7.177 -8.924 -0.400 1.00 54.56 111 GLU A C 1
ATOM 854 O O . GLU A 1 111 ? -6.868 -10.067 -0.733 1.00 54.56 111 GLU A O 1
ATOM 859 N N . GLY A 1 112 ? -6.348 -7.892 -0.612 1.00 52.88 112 GLY A N 1
ATOM 860 C CA . GLY A 1 112 ? -4.994 -8.057 -1.166 1.00 52.88 112 GLY A CA 1
ATOM 861 C C . GLY A 1 112 ? -4.069 -8.865 -0.251 1.00 52.88 112 GLY A C 1
ATOM 862 O O . GLY A 1 112 ? -3.144 -9.520 -0.722 1.00 52.88 112 GLY A O 1
ATOM 863 N N . TYR A 1 113 ? -4.375 -8.853 1.042 1.00 52.47 113 TYR A N 1
ATOM 864 C CA . TYR A 1 113 ? -3.766 -9.701 2.044 1.00 52.47 113 TYR A CA 1
ATOM 865 C C . TYR A 1 113 ? -4.219 -11.159 1.816 1.00 52.47 113 TYR A C 1
ATOM 867 O O . TYR A 1 113 ? -3.458 -11.991 1.318 1.00 52.47 113 TYR A O 1
ATOM 875 N N . ASN A 1 114 ? -5.516 -11.433 1.960 1.00 46.69 114 ASN A N 1
ATOM 876 C CA . ASN A 1 114 ? -6.056 -12.792 1.901 1.00 46.69 114 ASN A CA 1
ATOM 877 C C . ASN A 1 114 ? -5.897 -13.490 0.531 1.00 46.69 114 ASN A C 1
ATOM 879 O O . ASN A 1 114 ? -5.937 -14.707 0.449 1.00 46.69 114 ASN A O 1
ATOM 883 N N . ARG A 1 115 ? -5.705 -12.769 -0.577 1.00 44.72 115 ARG A N 1
ATOM 884 C CA . ARG A 1 115 ? -5.512 -13.391 -1.900 1.00 44.72 115 ARG A CA 1
ATOM 885 C C . ARG A 1 115 ? -4.080 -13.871 -2.161 1.00 44.72 115 ARG A C 1
ATOM 887 O O . ARG A 1 115 ? -3.899 -14.787 -2.958 1.00 44.72 115 ARG A O 1
ATOM 894 N N . ALA A 1 116 ? -3.083 -13.314 -1.472 1.00 50.62 116 ALA A N 1
ATOM 895 C CA . ALA A 1 116 ? -1.714 -13.839 -1.498 1.00 50.62 116 ALA A CA 1
ATOM 896 C C . ALA A 1 116 ? -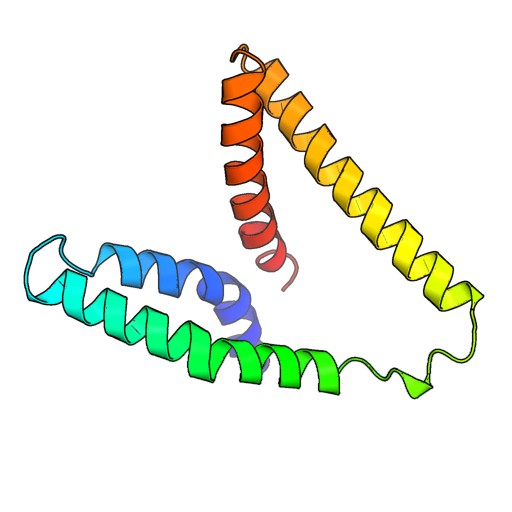1.600 -15.189 -0.765 1.00 50.62 116 ALA A C 1
ATOM 898 O O . ALA A 1 116 ? -0.649 -15.930 -0.972 1.00 50.62 116 ALA A O 1
ATOM 899 N N . TYR A 1 117 ? -2.598 -15.508 0.057 1.00 49.66 117 TYR A N 1
ATOM 900 C CA . TYR A 1 117 ? -2.643 -16.700 0.881 1.00 49.66 117 TYR A CA 1
ATOM 901 C C . TYR A 1 117 ? -3.133 -17.943 0.125 1.00 49.66 117 TYR A C 1
ATOM 903 O O . TYR A 1 117 ? -2.695 -19.039 0.424 1.00 49.66 117 TYR A O 1
ATOM 911 N N . TYR A 1 118 ? -4.049 -17.832 -0.837 1.00 44.41 118 TYR A N 1
ATOM 912 C CA . TYR A 1 118 ? -4.693 -19.012 -1.459 1.00 44.41 118 TYR A CA 1
ATOM 913 C C . TYR A 1 118 ? -4.135 -19.405 -2.839 1.00 44.41 118 TYR A C 1
ATOM 915 O O . TYR A 1 118 ? -4.733 -20.228 -3.527 1.00 44.41 118 TYR A O 1
ATOM 923 N N . LEU A 1 119 ? -3.032 -18.796 -3.282 1.00 50.38 119 LEU A N 1
ATOM 924 C CA . LEU A 1 119 ? -2.326 -19.174 -4.520 1.00 50.38 119 LEU A CA 1
ATOM 925 C C . LEU A 1 119 ? -0.937 -19.788 -4.254 1.00 50.38 119 LEU A C 1
ATOM 927 O O . LEU A 1 119 ? -0.175 -19.992 -5.196 1.00 50.38 119 LEU A O 1
ATOM 931 N N . SER A 1 120 ? -0.637 -20.082 -2.984 1.00 45.09 120 SER A N 1
ATOM 932 C CA . SER A 1 120 ? 0.355 -21.074 -2.529 1.00 45.09 120 SER A CA 1
ATOM 933 C C . SER A 1 120 ? -0.415 -22.255 -1.941 1.00 45.09 120 SER A C 1
ATOM 935 O O . SER A 1 120 ? 0.024 -23.407 -2.131 1.00 45.09 120 SER A O 1
#

Secondary structure (DSSP, 8-state):
-HHHHHHHHTTTTHHHHHHHHHS-S-TTHHHHHHHHHHHHIIIIIHHHHHHHHHHHS-GGGTT-HHHHHHHHHHHHHHHHHHHHHHHHHHHHTT--HHHHHHHHHHHHHHHHHHHHHTT-

pLDDT: mean 70.19, std 13.44, range [44.41, 94.0]

Organism: Rosa chinensis (NCBI:txid74649)

InterPro domains:
  IPR006153 Cation/H+ exchanger, transmembrane domain [PF00999] (2-108)
  IPR038770 Sodium/solute symporter superfamily [G3DSA:1.20.1530.20] (1-110)
  IPR050794 Monovalent cation:proton antiporter 2 [PTHR32468] (1-109)

Foldseek 3Di:
DVVVVLVVLQCVLVVVVVVLVPQDPDPPRSVVVVVVVVCCCVVPVVVVVVVVVVVVDPVVVPPDPVVVVVVVVVVVVVVVCLQVVQLVVLVVVVDPSVVSNVVSVVVSVVVVSVVSNPVD